Protein AF-A0A7D8YEE5-F1 (afdb_monomer_lite)

Secondary structure (DSSP, 8-state):
--SSSSSS------S-----TT--S---TTSPPP-PBPPHHHHHHHHHHHHTTT-EEEESGGGS-TTS---S-TTSSEEEE-SS-BHHHHHHHHHHHHHHHHH-HHHHHHS-B-SS-BHHHHHHHHHHHT-HHHHTTS-HHHHHHHHHHHHSSSS--

Structure (mmCIF, N/CA/C/O backbone):
data_AF-A0A7D8YEE5-F1
#
_entry.id   AF-A0A7D8YEE5-F1
#
loop_
_atom_site.group_PDB
_atom_site.id
_atom_site.type_symbol
_atom_site.label_atom_id
_atom_site.label_alt_id
_atom_site.label_comp_id
_atom_site.label_asym_id
_atom_site.label_entity_id
_atom_site.label_seq_id
_atom_site.pdbx_PDB_ins_code
_atom_site.Cartn_x
_atom_site.Cartn_y
_atom_site.Cartn_z
_atom_site.occupancy
_atom_site.B_iso_or_equiv
_atom_site.auth_seq_id
_atom_site.auth_comp_id
_atom_site.auth_asym_id
_atom_site.auth_atom_id
_atom_site.pdbx_PDB_model_num
ATOM 1 N N . ARG A 1 1 ? 32.010 22.408 -24.637 1.00 46.62 1 ARG A N 1
ATOM 2 C CA . ARG A 1 1 ? 31.631 22.014 -23.253 1.00 46.62 1 ARG A CA 1
ATOM 3 C C . ARG A 1 1 ? 30.904 20.647 -23.199 1.00 46.62 1 ARG A C 1
ATOM 5 O O . ARG A 1 1 ? 30.060 20.468 -22.341 1.00 46.62 1 ARG A O 1
ATOM 12 N N . ILE A 1 2 ? 31.243 19.676 -24.074 1.00 39.72 2 ILE A N 1
ATOM 13 C CA . ILE A 1 2 ? 30.605 18.329 -24.138 1.00 39.72 2 ILE A CA 1
ATOM 14 C C . ILE A 1 2 ? 31.649 17.182 -24.277 1.00 39.72 2 ILE A C 1
ATOM 16 O O . ILE A 1 2 ? 31.305 16.015 -24.352 1.00 39.72 2 ILE A O 1
ATOM 20 N N . ALA A 1 3 ? 32.957 17.470 -24.225 1.00 34.09 3 ALA A N 1
ATOM 21 C CA . ALA A 1 3 ? 34.006 16.475 -24.511 1.00 34.09 3 ALA A CA 1
ATOM 22 C C . ALA A 1 3 ? 34.795 15.960 -23.282 1.00 34.09 3 ALA A C 1
ATOM 24 O O . ALA A 1 3 ? 35.831 15.324 -23.446 1.00 34.09 3 ALA A O 1
ATOM 25 N N . GLN A 1 4 ? 34.349 16.221 -22.047 1.00 36.75 4 GLN A N 1
ATOM 26 C CA . GLN A 1 4 ? 35.155 15.957 -20.836 1.00 36.75 4 GLN A CA 1
ATOM 27 C C . GLN A 1 4 ? 34.534 14.998 -19.805 1.00 36.75 4 GLN A C 1
ATOM 29 O O . GLN A 1 4 ? 35.028 14.904 -18.687 1.00 36.75 4 GLN A O 1
ATOM 34 N N . LEU A 1 5 ? 33.512 14.225 -20.182 1.00 33.59 5 LEU A N 1
ATOM 35 C CA . LEU A 1 5 ? 32.863 13.242 -19.295 1.00 33.59 5 LEU A CA 1
ATOM 36 C C . LEU A 1 5 ? 32.891 11.797 -19.826 1.00 33.59 5 LEU A C 1
ATOM 38 O O . LEU A 1 5 ? 32.128 10.960 -19.369 1.00 33.59 5 LEU A O 1
ATOM 42 N N . VAL A 1 6 ? 33.797 11.477 -20.757 1.00 36.53 6 VAL A N 1
ATOM 43 C CA . VAL A 1 6 ? 33.929 10.113 -21.326 1.00 36.53 6 VAL A CA 1
ATOM 44 C C . VAL A 1 6 ? 35.190 9.379 -20.823 1.00 36.53 6 VAL A C 1
ATOM 46 O O . VAL A 1 6 ? 35.405 8.212 -21.118 1.00 36.53 6 VAL A O 1
ATOM 49 N N . LYS A 1 7 ? 36.028 10.011 -19.987 1.00 36.91 7 LYS A N 1
ATOM 50 C CA . LYS A 1 7 ? 37.359 9.481 -19.617 1.00 36.91 7 LYS A CA 1
ATOM 51 C C . LYS A 1 7 ? 37.492 8.820 -18.232 1.00 36.91 7 LYS A C 1
ATOM 53 O O . LYS A 1 7 ? 38.621 8.606 -17.804 1.00 36.91 7 LYS A O 1
ATOM 58 N N . LYS A 1 8 ? 36.402 8.482 -17.521 1.00 41.53 8 LYS A N 1
ATOM 59 C CA . LYS A 1 8 ? 36.498 7.909 -16.151 1.00 41.53 8 LYS A CA 1
ATOM 60 C C . LYS A 1 8 ? 36.079 6.441 -15.979 1.00 41.53 8 LYS A C 1
ATOM 62 O O . LYS A 1 8 ? 36.242 5.912 -14.889 1.00 41.53 8 LYS A O 1
ATOM 67 N N . PHE A 1 9 ? 35.635 5.739 -17.018 1.00 38.69 9 PHE A N 1
ATOM 68 C CA . PHE A 1 9 ? 35.327 4.307 -16.890 1.00 38.69 9 PHE A CA 1
ATOM 69 C C . PHE A 1 9 ? 35.880 3.525 -18.077 1.00 38.69 9 PHE A C 1
ATOM 71 O O . PHE A 1 9 ? 35.189 3.236 -19.046 1.00 38.69 9 PHE A O 1
ATOM 78 N N . GLY A 1 10 ? 37.173 3.215 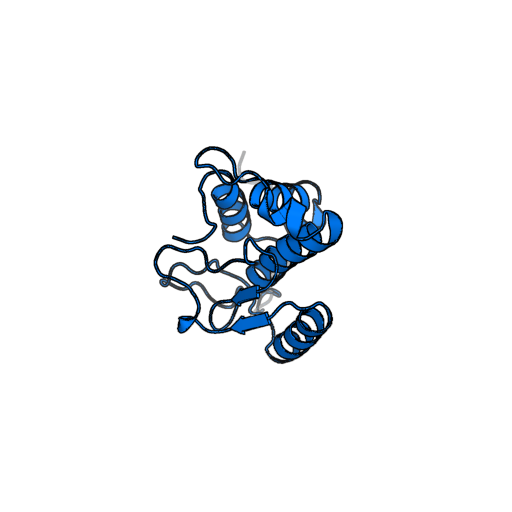-18.003 1.00 30.41 10 GLY A N 1
ATOM 79 C CA . GLY A 1 10 ? 37.789 2.251 -18.898 1.00 30.41 10 GLY A CA 1
ATOM 80 C C . GLY A 1 10 ? 37.349 0.832 -18.547 1.00 30.41 10 GLY A C 1
ATOM 81 O O . GLY A 1 10 ? 37.601 0.373 -17.437 1.00 30.41 10 GLY A O 1
ATOM 82 N N . LYS A 1 11 ? 36.745 0.136 -19.510 1.00 32.12 11 LYS A N 1
ATOM 83 C CA . LYS A 1 11 ? 37.260 -1.137 -20.038 1.00 32.12 11 LYS A CA 1
ATOM 84 C C . LYS A 1 11 ? 36.439 -1.535 -21.264 1.00 32.12 11 LYS A C 1
ATOM 86 O O . LYS A 1 11 ? 35.255 -1.828 -21.154 1.00 32.12 11 LYS A O 1
ATOM 91 N N . VAL A 1 12 ? 37.094 -1.556 -22.421 1.00 37.78 12 VAL A N 1
ATOM 92 C CA . VAL A 1 12 ? 36.654 -2.366 -23.558 1.00 37.78 12 VAL A CA 1
ATOM 93 C C . VAL A 1 12 ? 36.981 -3.813 -23.189 1.00 37.78 12 VAL A C 1
ATOM 95 O O . VAL A 1 12 ? 38.134 -4.109 -22.870 1.00 37.78 12 VAL A O 1
ATOM 98 N N . ILE A 1 13 ? 35.977 -4.686 -23.173 1.00 38.94 13 ILE A N 1
ATOM 99 C CA . ILE A 1 13 ? 36.155 -6.140 -23.103 1.00 38.94 13 ILE A CA 1
ATOM 100 C C . ILE A 1 13 ? 35.440 -6.723 -24.334 1.00 38.94 13 ILE A C 1
ATOM 102 O O . ILE A 1 13 ? 34.282 -6.364 -24.558 1.00 38.94 13 ILE A O 1
ATOM 106 N N . PRO A 1 14 ? 36.123 -7.548 -25.146 1.00 37.56 14 PRO A N 1
ATOM 107 C CA . PRO A 1 14 ? 35.550 -8.210 -26.313 1.00 37.56 14 PRO A CA 1
ATOM 108 C C . PRO A 1 14 ? 34.655 -9.378 -25.880 1.00 37.56 14 PRO A C 1
ATOM 110 O O . PRO A 1 14 ? 34.922 -10.005 -24.858 1.00 37.56 14 PRO A O 1
ATOM 113 N N . ASP A 1 15 ? 33.607 -9.635 -26.662 1.00 45.53 15 ASP A N 1
ATOM 114 C CA . ASP A 1 15 ? 32.769 -10.840 -26.675 1.00 45.53 15 ASP A CA 1
ATOM 115 C C . ASP A 1 15 ? 32.505 -11.517 -25.322 1.00 45.53 15 ASP A C 1
ATOM 117 O O . ASP A 1 15 ? 33.170 -12.459 -24.895 1.00 45.53 15 ASP A O 1
ATOM 121 N N . GLY A 1 16 ? 31.439 -11.069 -24.668 1.00 29.56 16 GLY A N 1
ATOM 122 C CA . GLY A 1 16 ? 30.861 -11.750 -23.520 1.00 29.56 16 GLY A CA 1
ATOM 123 C C . GLY A 1 16 ? 29.574 -11.055 -23.126 1.00 29.56 16 GLY A C 1
ATOM 124 O O . GLY A 1 16 ? 29.602 -9.912 -22.682 1.00 29.56 16 GLY A O 1
ATOM 125 N N . VAL A 1 17 ? 28.440 -11.724 -23.330 1.00 34.28 17 VAL A N 1
ATOM 126 C CA . VAL A 1 17 ? 27.109 -11.237 -22.951 1.00 34.28 17 VAL A CA 1
ATOM 127 C C . VAL A 1 17 ? 27.111 -10.886 -21.460 1.00 34.28 17 VAL A C 1
ATOM 129 O O . VAL A 1 17 ? 27.049 -11.759 -20.597 1.00 34.28 17 VAL A O 1
ATOM 132 N N . VAL A 1 18 ? 27.194 -9.592 -21.152 1.00 32.50 18 VAL A N 1
ATOM 133 C CA . VAL A 1 18 ? 26.968 -9.059 -19.809 1.00 32.50 18 VAL A CA 1
ATOM 134 C C . VAL A 1 18 ? 25.479 -8.765 -19.702 1.00 32.50 18 VAL A C 1
ATOM 136 O O . VAL A 1 18 ? 25.014 -7.706 -20.116 1.00 32.50 18 VAL A O 1
ATOM 139 N N . THR A 1 19 ? 24.706 -9.700 -19.152 1.00 33.75 19 THR A N 1
ATOM 140 C CA . THR A 1 19 ? 23.345 -9.391 -18.697 1.00 33.75 19 THR A CA 1
ATOM 141 C C . THR A 1 19 ? 23.425 -8.379 -17.550 1.00 33.75 19 THR A C 1
ATOM 143 O O . THR A 1 19 ? 24.061 -8.679 -16.530 1.00 33.75 19 THR A O 1
ATOM 146 N N . PRO A 1 20 ? 22.796 -7.194 -17.663 1.00 36.34 20 PRO A N 1
ATOM 147 C CA . PRO A 1 20 ? 22.734 -6.245 -16.563 1.00 36.34 20 PRO A CA 1
ATOM 148 C C . PRO A 1 20 ? 22.004 -6.879 -15.379 1.00 36.34 20 PRO A C 1
ATOM 150 O O . PRO A 1 20 ? 20.937 -7.478 -15.520 1.00 36.34 20 PRO A O 1
ATOM 153 N N . LYS A 1 21 ? 22.571 -6.729 -14.183 1.00 38.91 21 LYS A N 1
ATOM 154 C CA . LYS A 1 21 ? 21.911 -7.119 -12.940 1.00 38.91 21 LYS A CA 1
ATOM 155 C C . LYS A 1 21 ? 20.741 -6.155 -12.708 1.00 38.91 21 LYS A C 1
ATOM 157 O O . LYS A 1 21 ? 20.965 -5.014 -12.318 1.00 38.91 21 LYS A O 1
ATOM 162 N N . GLY A 1 22 ? 19.521 -6.620 -12.975 1.00 41.59 22 GLY A N 1
ATOM 163 C CA . GLY A 1 22 ? 18.290 -5.834 -12.824 1.00 41.59 22 GLY A CA 1
ATOM 164 C C . GLY A 1 22 ? 17.473 -5.669 -14.105 1.00 41.59 22 GLY A C 1
ATOM 165 O O . GLY A 1 22 ? 16.871 -4.616 -14.290 1.00 41.59 22 GLY A O 1
ATOM 166 N N . ALA A 1 23 ? 17.450 -6.674 -14.986 1.00 37.88 23 ALA A N 1
ATOM 167 C CA . ALA A 1 23 ? 16.507 -6.687 -16.097 1.00 37.88 23 ALA A CA 1
ATOM 168 C C . ALA A 1 23 ? 15.075 -6.563 -15.542 1.00 37.88 23 ALA A C 1
ATOM 170 O O . ALA A 1 23 ? 14.628 -7.385 -14.743 1.00 37.88 23 ALA A O 1
ATOM 171 N N . ALA A 1 24 ? 14.386 -5.477 -15.897 1.00 42.69 24 ALA A N 1
ATOM 172 C CA . ALA A 1 24 ? 12.943 -5.410 -15.754 1.00 42.69 24 ALA A CA 1
ATOM 173 C C . ALA A 1 24 ? 12.379 -6.499 -16.670 1.00 42.69 24 ALA A C 1
ATOM 175 O O . ALA A 1 24 ? 12.593 -6.440 -17.878 1.00 42.69 24 ALA A O 1
ATOM 176 N N . ASP A 1 25 ? 11.733 -7.512 -16.096 1.00 42.47 25 ASP A N 1
ATOM 177 C CA . ASP A 1 25 ? 11.399 -8.719 -16.859 1.00 42.47 25 ASP A CA 1
ATOM 178 C C . ASP A 1 25 ? 10.321 -8.486 -17.928 1.00 42.47 25 ASP A C 1
ATOM 180 O O . ASP A 1 25 ? 10.151 -9.331 -18.796 1.00 42.47 25 ASP A O 1
ATOM 184 N N . PHE A 1 26 ? 9.612 -7.351 -17.927 1.00 41.69 26 PHE A N 1
ATOM 185 C CA . PHE A 1 26 ? 8.571 -7.070 -18.918 1.00 41.69 26 PHE A CA 1
ATOM 186 C C . PHE A 1 26 ? 8.430 -5.567 -19.190 1.00 41.69 26 PHE A C 1
ATOM 188 O O . PHE A 1 26 ? 8.256 -4.778 -18.261 1.00 41.69 26 PHE A O 1
ATOM 195 N N . VAL A 1 27 ? 8.444 -5.187 -20.470 1.00 40.22 27 VAL A N 1
ATOM 196 C CA . VAL A 1 27 ? 7.755 -3.992 -20.979 1.00 40.22 27 VAL A CA 1
ATOM 197 C C . VAL A 1 27 ? 6.533 -4.535 -21.708 1.00 40.22 27 VAL A C 1
ATOM 199 O O . VAL A 1 27 ? 6.667 -5.122 -22.776 1.00 40.22 27 VAL A O 1
ATOM 202 N N . ASP A 1 28 ? 5.362 -4.446 -21.086 1.00 41.28 28 ASP A N 1
ATOM 203 C CA . ASP A 1 28 ? 4.133 -5.017 -21.634 1.00 41.28 28 ASP A CA 1
ATOM 204 C C . ASP A 1 28 ? 3.207 -3.897 -22.130 1.00 41.28 28 ASP A C 1
ATOM 206 O O . ASP A 1 28 ? 2.919 -2.940 -21.408 1.00 41.28 28 ASP A O 1
ATOM 210 N N . MET A 1 29 ? 2.715 -4.045 -23.363 1.00 35.62 29 MET A N 1
ATOM 211 C CA . MET A 1 29 ? 1.690 -3.195 -23.977 1.00 35.62 29 MET A CA 1
ATOM 212 C C . MET A 1 29 ? 0.315 -3.301 -23.276 1.00 35.62 29 MET A C 1
ATOM 214 O O . MET A 1 29 ? -0.620 -2.611 -23.671 1.00 35.62 29 MET A O 1
ATOM 218 N N . SER A 1 30 ? 0.180 -4.115 -22.223 1.00 48.91 30 SER A N 1
ATOM 219 C CA . SER A 1 30 ? -1.027 -4.270 -21.392 1.00 48.91 30 SER A CA 1
ATOM 220 C C . SER A 1 30 ? -1.263 -3.173 -20.340 1.00 48.91 30 SER A C 1
ATOM 222 O O . SER A 1 30 ? -2.188 -3.285 -19.534 1.00 48.91 30 SER A O 1
ATOM 224 N N . GLY A 1 31 ? -0.429 -2.125 -20.295 1.00 53.03 31 GLY A N 1
ATOM 225 C CA . GLY A 1 31 ? -0.535 -1.057 -19.288 1.00 53.03 31 GLY A CA 1
ATOM 226 C C . GLY A 1 31 ? 0.040 -1.431 -17.914 1.00 53.03 31 GLY A C 1
ATOM 227 O O . GLY A 1 31 ? -0.250 -0.777 -16.910 1.00 53.03 31 GLY A O 1
ATOM 228 N N . ARG A 1 32 ? 0.858 -2.489 -17.837 1.00 62.31 32 ARG A N 1
ATOM 229 C CA . ARG A 1 32 ? 1.566 -2.890 -16.611 1.00 62.31 32 ARG A CA 1
ATOM 230 C C . ARG A 1 32 ? 2.856 -2.088 -16.447 1.00 62.31 32 ARG A C 1
ATOM 232 O O . ARG A 1 32 ? 3.655 -1.982 -17.369 1.00 62.31 32 ARG A O 1
ATOM 239 N N . VAL A 1 33 ? 3.085 -1.579 -15.235 1.00 62.22 33 VAL A N 1
ATOM 240 C CA . VAL A 1 33 ? 4.326 -0.871 -14.887 1.00 62.22 33 VAL A CA 1
ATOM 241 C C . VAL A 1 33 ? 5.513 -1.852 -14.946 1.00 62.22 33 VAL A C 1
ATOM 243 O O . VAL A 1 33 ? 5.498 -2.844 -14.200 1.00 62.22 33 VAL A O 1
ATOM 246 N N . PRO A 1 34 ? 6.550 -1.594 -15.769 1.00 61.78 34 PRO A N 1
ATOM 247 C CA . PRO A 1 34 ? 7.725 -2.454 -15.865 1.00 61.78 34 PRO A CA 1
ATOM 248 C C . PRO A 1 34 ? 8.362 -2.685 -14.496 1.00 61.78 34 PRO A C 1
ATOM 250 O O . PRO A 1 34 ? 8.613 -1.747 -13.734 1.00 61.78 34 PRO A O 1
ATOM 253 N N . SER A 1 35 ? 8.595 -3.942 -14.131 1.00 68.50 35 SER A N 1
ATOM 254 C CA . SER A 1 35 ? 9.120 -4.299 -12.810 1.00 68.50 35 SER A CA 1
ATOM 255 C C . SER A 1 35 ? 9.565 -5.757 -12.749 1.00 68.50 35 SER A C 1
ATOM 257 O O . SER A 1 35 ? 9.162 -6.582 -13.565 1.00 68.50 35 SER A O 1
ATOM 259 N N . THR A 1 36 ? 10.379 -6.089 -11.747 1.00 82.19 36 THR A N 1
ATOM 260 C CA . THR A 1 36 ? 10.640 -7.484 -11.384 1.00 82.19 36 THR A CA 1
ATOM 261 C C . THR A 1 36 ? 9.352 -8.135 -10.885 1.00 82.19 36 THR A C 1
ATOM 263 O O . THR A 1 36 ? 8.637 -7.551 -10.062 1.00 82.19 36 THR A O 1
ATOM 266 N N . LEU A 1 37 ? 9.078 -9.360 -11.332 1.00 85.44 37 LEU A N 1
ATOM 267 C CA . LEU A 1 37 ? 7.931 -10.133 -10.864 1.00 85.44 37 LEU A CA 1
ATOM 268 C C . LEU A 1 37 ? 8.100 -10.576 -9.405 1.00 85.44 37 LEU A C 1
ATOM 270 O O . LEU A 1 37 ? 9.209 -10.790 -8.894 1.00 85.44 37 LEU A O 1
ATOM 274 N N . TYR A 1 38 ? 6.977 -10.696 -8.705 1.00 85.25 38 TYR A N 1
ATOM 275 C CA . TYR A 1 38 ? 6.934 -11.239 -7.358 1.00 85.25 38 TYR A CA 1
ATOM 276 C C . TYR A 1 38 ? 6.895 -12.768 -7.416 1.00 85.25 38 TYR A C 1
ATOM 278 O O . TYR A 1 38 ? 6.027 -13.367 -8.042 1.00 85.25 38 TYR A O 1
ATOM 286 N N . ASP A 1 39 ? 7.863 -13.390 -6.749 1.00 88.38 39 ASP A N 1
ATOM 287 C CA . ASP A 1 39 ? 8.050 -14.842 -6.714 1.00 88.38 39 ASP A CA 1
ATOM 288 C C . ASP A 1 39 ? 6.806 -15.591 -6.193 1.00 88.38 39 ASP A C 1
ATOM 290 O O . ASP A 1 39 ? 6.223 -15.227 -5.166 1.00 88.38 39 ASP A O 1
ATOM 294 N N . SER A 1 40 ? 6.422 -16.675 -6.871 1.00 82.81 40 SER A N 1
ATOM 295 C CA . SER A 1 40 ? 5.216 -17.451 -6.548 1.00 82.81 40 SER A CA 1
ATOM 296 C C . SER A 1 40 ? 5.302 -18.131 -5.178 1.00 82.81 40 SER A C 1
ATOM 298 O O . SER A 1 40 ? 4.324 -18.151 -4.426 1.00 82.81 40 SER A O 1
ATOM 300 N N . ALA A 1 41 ? 6.486 -18.598 -4.768 1.00 86.94 41 ALA A N 1
ATOM 301 C CA . ALA A 1 41 ? 6.677 -19.145 -3.427 1.00 86.94 41 ALA A CA 1
ATOM 302 C C . ALA A 1 41 ? 6.549 -18.060 -2.337 1.00 86.94 41 ALA A C 1
ATOM 304 O O . ALA A 1 41 ? 6.073 -18.340 -1.228 1.00 86.94 41 ALA A O 1
ATOM 305 N N . LYS A 1 42 ? 6.929 -16.805 -2.625 1.00 91.38 42 LYS A N 1
ATOM 306 C CA . LYS A 1 42 ? 6.641 -15.647 -1.757 1.00 91.38 42 LYS A CA 1
ATOM 307 C C . LYS A 1 42 ? 5.144 -15.339 -1.695 1.00 91.38 42 LYS A C 1
ATOM 309 O O . LYS A 1 42 ? 4.691 -14.994 -0.604 1.00 91.38 42 LYS A O 1
ATOM 314 N N . LEU A 1 43 ? 4.376 -15.505 -2.778 1.00 91.25 43 LEU A N 1
ATOM 315 C CA . LEU A 1 43 ? 2.916 -15.303 -2.755 1.00 91.25 43 LEU A CA 1
ATOM 316 C C . LEU A 1 43 ? 2.226 -16.236 -1.756 1.00 91.25 43 LEU A C 1
ATOM 318 O O . LEU A 1 43 ? 1.473 -15.759 -0.913 1.00 91.25 43 LEU A O 1
ATOM 322 N N . GLY A 1 44 ? 2.564 -17.529 -1.736 1.00 92.69 44 GLY A N 1
ATOM 323 C CA . GLY A 1 44 ? 1.989 -18.455 -0.748 1.00 92.69 44 GLY A CA 1
ATOM 324 C C . GLY A 1 44 ? 2.348 -18.102 0.707 1.00 92.69 44 GLY A C 1
ATOM 325 O O . GLY A 1 44 ? 1.574 -18.338 1.637 1.00 92.69 44 GLY A O 1
ATOM 326 N N . ARG A 1 45 ? 3.520 -17.493 0.946 1.00 95.50 45 ARG A N 1
ATOM 327 C CA . ARG A 1 45 ? 3.870 -16.955 2.277 1.00 95.50 45 ARG A CA 1
ATOM 328 C C . ARG A 1 45 ? 3.077 -15.694 2.612 1.00 95.50 45 ARG A C 1
ATOM 330 O O . ARG A 1 45 ? 2.684 -15.531 3.768 1.00 95.50 45 ARG A O 1
ATOM 337 N N . LEU A 1 46 ? 2.869 -14.823 1.629 1.00 95.31 46 LEU A N 1
ATOM 338 C CA . LEU A 1 46 ? 2.081 -13.604 1.766 1.00 95.31 46 LEU A CA 1
ATOM 339 C C . LEU A 1 46 ? 0.624 -13.930 2.103 1.00 95.31 46 LEU A C 1
ATOM 341 O O . LEU A 1 46 ? 0.099 -13.383 3.069 1.00 95.31 46 LEU A O 1
ATOM 345 N N . GLU A 1 47 ? 0.016 -14.875 1.390 1.00 96.00 47 GLU A N 1
ATOM 346 C CA . GLU A 1 47 ? -1.342 -15.358 1.649 1.00 96.00 47 GLU A CA 1
ATOM 347 C C . GLU A 1 47 ? -1.505 -15.810 3.105 1.00 96.00 47 GLU A C 1
ATOM 349 O O . GLU A 1 47 ? -2.340 -15.279 3.835 1.00 96.00 47 GLU A O 1
ATOM 354 N N . ARG A 1 48 ? -0.635 -16.707 3.590 1.00 96.81 48 ARG A N 1
ATOM 355 C CA . ARG A 1 48 ? -0.663 -17.156 4.996 1.00 96.81 48 ARG A CA 1
ATOM 356 C C . ARG A 1 48 ? -0.437 -16.013 5.986 1.00 96.81 48 ARG A C 1
ATOM 358 O O . ARG A 1 48 ? -1.000 -16.007 7.081 1.00 96.81 48 ARG A O 1
ATOM 365 N N . TYR A 1 49 ? 0.431 -15.062 5.647 1.00 96.62 49 TYR A N 1
ATOM 366 C CA . TYR A 1 49 ? 0.720 -13.908 6.496 1.00 96.62 49 TYR A CA 1
ATOM 367 C C . TYR A 1 49 ? -0.495 -12.984 6.659 1.00 96.62 49 TYR A C 1
ATOM 369 O O . TYR A 1 49 ? -0.762 -12.554 7.789 1.00 96.62 49 TYR A O 1
ATOM 377 N N . LEU A 1 50 ? -1.210 -12.722 5.564 1.00 96.56 50 LEU A N 1
ATOM 378 C CA . LEU A 1 50 ? -2.434 -11.924 5.514 1.00 96.56 50 LEU A CA 1
ATOM 379 C C . LEU A 1 50 ? -3.613 -12.667 6.159 1.00 96.56 50 LEU A C 1
ATOM 381 O O . LEU A 1 50 ? -4.290 -12.102 7.018 1.00 96.56 50 LEU A O 1
ATOM 385 N N . GLY A 1 51 ? -3.784 -13.956 5.855 1.00 96.81 51 GLY A N 1
ATOM 386 C CA . GLY A 1 51 ? -4.870 -14.787 6.380 1.00 96.81 51 GLY A CA 1
ATOM 387 C C . GLY A 1 51 ? -4.870 -14.882 7.906 1.00 96.81 51 GLY A C 1
ATOM 388 O O . GLY A 1 51 ? -5.905 -14.688 8.538 1.00 96.81 51 GLY A O 1
ATOM 389 N N . ARG A 1 52 ? -3.693 -15.028 8.536 1.00 96.94 52 ARG A N 1
ATOM 390 C CA . ARG A 1 52 ? -3.552 -14.975 10.011 1.00 96.94 52 ARG A CA 1
ATOM 391 C C . ARG A 1 52 ? -4.001 -13.655 10.640 1.00 96.94 52 ARG A C 1
ATOM 393 O O . ARG A 1 52 ? -4.152 -13.578 11.852 1.00 96.94 52 ARG A O 1
ATOM 400 N N . ARG A 1 53 ? -4.150 -12.607 9.835 1.00 95.25 53 ARG A N 1
ATOM 401 C CA . ARG A 1 53 ? -4.588 -11.273 10.252 1.00 95.25 53 ARG A CA 1
ATOM 402 C C . ARG A 1 53 ? -5.952 -10.928 9.673 1.00 95.25 53 ARG A C 1
ATOM 404 O O . ARG A 1 53 ? -6.289 -9.751 9.616 1.00 95.25 53 ARG A O 1
ATOM 411 N N . GLY A 1 54 ? -6.711 -11.936 9.238 1.00 95.00 54 GLY A N 1
ATOM 412 C CA . GLY A 1 54 ? -8.064 -11.794 8.715 1.00 95.00 54 GLY A CA 1
ATOM 413 C C . GLY A 1 54 ? -8.133 -10.990 7.421 1.00 95.00 54 GLY A C 1
ATOM 414 O O . GLY A 1 54 ? -9.073 -10.213 7.270 1.00 95.00 54 GLY A O 1
ATOM 415 N N . VAL A 1 55 ? -7.114 -11.093 6.561 1.00 96.44 55 VAL A N 1
ATOM 416 C CA . VAL A 1 55 ? -7.094 -10.488 5.223 1.00 96.44 55 VAL A CA 1
ATOM 417 C C . VAL A 1 55 ? -7.008 -11.590 4.173 1.00 96.44 55 VAL A C 1
ATOM 419 O O . VAL A 1 55 ? -6.077 -12.396 4.199 1.00 96.44 55 VAL A O 1
ATOM 422 N N . THR A 1 56 ? -7.949 -11.608 3.234 1.00 96.31 56 THR A N 1
ATOM 423 C CA . THR A 1 56 ? -7.968 -12.557 2.114 1.00 96.31 56 THR A CA 1
ATOM 424 C C . THR A 1 56 ? -7.138 -12.024 0.951 1.00 96.31 56 THR A C 1
ATOM 426 O O . THR A 1 56 ? -7.395 -10.925 0.464 1.00 96.31 56 THR A O 1
ATOM 429 N N . LEU A 1 57 ? -6.165 -12.805 0.478 1.00 94.88 57 LEU A N 1
ATOM 430 C CA . LEU A 1 57 ? -5.437 -12.510 -0.756 1.00 94.88 57 LEU A CA 1
ATOM 431 C C . LEU A 1 57 ? -6.166 -13.146 -1.947 1.00 94.88 57 LEU A C 1
ATOM 433 O O . LEU A 1 57 ? -6.438 -14.342 -1.922 1.00 94.88 57 LEU A O 1
ATOM 437 N N . LYS A 1 58 ? -6.456 -12.363 -2.986 1.00 93.00 58 LYS A N 1
ATOM 438 C CA . LYS A 1 58 ? -6.972 -12.837 -4.277 1.00 93.00 58 LYS A CA 1
ATOM 439 C C . LYS A 1 58 ? -5.946 -12.507 -5.355 1.00 93.00 58 LYS A C 1
ATOM 441 O O . LYS A 1 58 ? -5.539 -11.352 -5.461 1.00 93.00 58 LYS A O 1
ATOM 446 N N . VAL A 1 59 ? -5.508 -13.504 -6.119 1.00 90.81 59 VAL A N 1
ATOM 447 C CA . VAL A 1 59 ? -4.537 -13.320 -7.207 1.00 90.81 59 VAL A CA 1
ATOM 448 C C . VAL A 1 59 ? -5.153 -13.830 -8.496 1.00 90.81 59 VAL A C 1
ATOM 450 O O . VAL A 1 59 ? -5.524 -14.996 -8.558 1.00 90.81 59 VAL A O 1
ATOM 453 N N . GLY A 1 60 ? -5.259 -12.959 -9.490 1.00 88.19 60 GLY A N 1
ATOM 454 C CA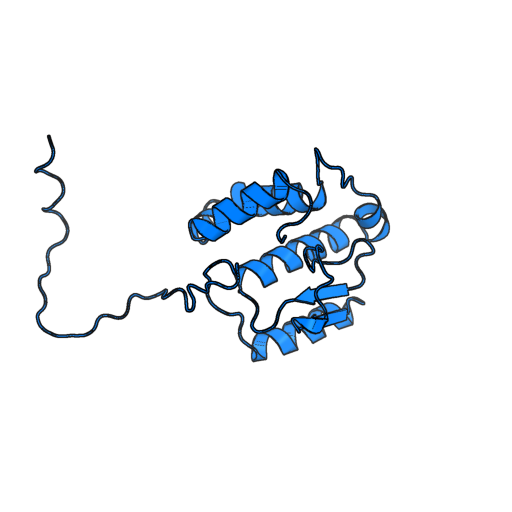 . GLY A 1 60 ? -5.898 -13.264 -10.765 1.00 88.19 60 GLY A CA 1
ATOM 455 C C . GLY A 1 60 ? -6.450 -11.998 -11.402 1.00 88.19 60 GLY A C 1
ATOM 456 O O . GLY A 1 60 ? -6.970 -11.122 -10.705 1.00 88.19 60 GLY A O 1
ATOM 457 N N . ASP A 1 61 ? -6.307 -11.880 -12.718 1.00 83.94 61 ASP A N 1
ATOM 458 C CA . ASP A 1 61 ? -6.834 -10.737 -13.470 1.00 83.94 61 ASP A CA 1
ATOM 459 C C . ASP A 1 61 ? -8.374 -10.692 -13.398 1.00 83.94 61 ASP A C 1
ATOM 461 O O . ASP A 1 61 ? -8.953 -9.611 -13.366 1.00 83.94 61 ASP A O 1
ATOM 465 N N . GLU A 1 62 ? -9.029 -11.844 -13.233 1.00 85.31 62 GLU A N 1
ATOM 466 C CA . GLU A 1 62 ? -10.473 -12.008 -13.028 1.00 85.31 62 GLU A CA 1
ATOM 467 C C . GLU A 1 62 ? -11.005 -11.400 -11.720 1.00 85.31 62 GLU A C 1
ATOM 469 O O . GLU A 1 62 ? -12.209 -11.191 -11.575 1.00 85.31 62 GLU A O 1
ATOM 474 N N . PHE A 1 63 ? -10.129 -11.121 -10.749 1.00 84.88 63 PHE A N 1
ATOM 475 C CA . PHE A 1 63 ? -10.518 -10.512 -9.474 1.00 84.88 63 PHE A CA 1
ATOM 476 C C . PHE A 1 63 ? -10.383 -8.991 -9.471 1.00 84.88 63 PH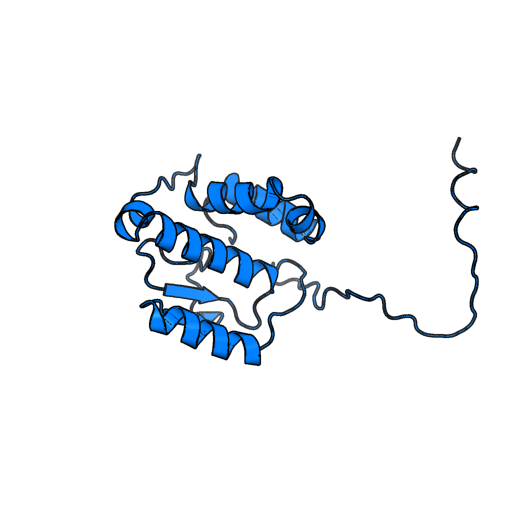E A C 1
ATOM 478 O O . PHE A 1 63 ? -10.779 -8.355 -8.491 1.00 84.88 63 PHE A O 1
ATOM 485 N N . VAL A 1 64 ? -9.812 -8.409 -10.526 1.00 75.75 64 VAL A N 1
ATOM 486 C CA . VAL A 1 64 ? -9.650 -6.962 -10.665 1.00 75.75 64 VAL A CA 1
ATOM 487 C C . VAL A 1 64 ? -10.941 -6.391 -11.250 1.00 75.75 64 VAL A C 1
ATOM 489 O O . VAL A 1 64 ? -11.263 -6.710 -12.389 1.00 75.75 64 VAL A O 1
ATOM 492 N N . PRO A 1 65 ? -11.703 -5.572 -10.504 1.00 64.12 65 PRO A N 1
ATOM 493 C CA . PRO A 1 65 ? -12.955 -5.034 -11.024 1.00 64.12 65 PRO A CA 1
ATOM 494 C C . PRO A 1 65 ? -12.703 -4.042 -12.170 1.00 64.12 65 PRO A C 1
ATOM 496 O O . PRO A 1 65 ? -11.729 -3.286 -12.131 1.00 64.12 65 PRO A O 1
ATOM 499 N N . ASP A 1 66 ? -13.610 -4.003 -13.148 1.00 58.69 66 ASP A N 1
ATOM 500 C CA . ASP A 1 66 ? -13.546 -3.067 -14.275 1.00 58.69 66 ASP A CA 1
ATOM 501 C C . ASP A 1 66 ? -13.524 -1.611 -13.794 1.00 58.69 66 ASP A C 1
ATOM 503 O O . ASP A 1 66 ? -14.345 -1.192 -12.974 1.00 58.69 66 ASP A O 1
ATOM 507 N N . GLY A 1 67 ? -12.552 -0.835 -14.282 1.00 51.12 67 GLY A N 1
ATOM 508 C CA . GLY A 1 67 ? -12.347 0.560 -13.879 1.00 51.12 67 GLY A CA 1
ATOM 509 C C . GLY A 1 67 ? -11.961 0.753 -12.407 1.00 51.12 67 GLY A C 1
ATOM 510 O O . GLY A 1 67 ? -11.894 1.891 -11.939 1.00 51.12 67 GLY A O 1
ATOM 511 N N . ALA A 1 68 ? -11.711 -0.330 -11.664 1.00 52.91 68 ALA A N 1
ATOM 512 C CA . ALA A 1 68 ? -11.229 -0.287 -10.295 1.00 52.91 68 ALA A CA 1
ATOM 513 C C . ALA A 1 68 ? -9.749 -0.649 -10.245 1.00 52.91 68 ALA A C 1
ATOM 515 O O . ALA A 1 68 ? -9.268 -1.552 -10.928 1.00 52.91 68 ALA A O 1
ATOM 516 N N . ALA A 1 69 ? -9.023 -0.009 -9.333 1.00 51.78 69 ALA A N 1
ATOM 517 C CA . ALA A 1 69 ? -7.586 -0.195 -9.257 1.00 51.78 69 ALA A CA 1
ATOM 518 C C . ALA A 1 69 ? -7.119 -1.549 -8.676 1.00 51.78 69 ALA A C 1
ATOM 520 O O . ALA A 1 69 ? -5.942 -1.709 -8.376 1.00 51.78 69 ALA A O 1
ATOM 521 N N . GLY A 1 70 ? -8.030 -2.512 -8.490 1.00 59.91 70 GLY A N 1
ATOM 522 C CA . GLY A 1 70 ? -7.808 -3.756 -7.745 1.00 59.91 70 GLY A CA 1
ATOM 523 C C . GLY A 1 70 ? -6.919 -3.614 -6.498 1.00 59.91 70 GLY A C 1
ATOM 524 O O . GLY A 1 70 ? -5.909 -4.310 -6.450 1.00 59.91 70 GLY A O 1
ATOM 525 N N . PRO A 1 71 ? -7.237 -2.743 -5.515 1.00 76.88 71 PRO A N 1
ATOM 526 C CA . PRO A 1 71 ? -6.335 -2.467 -4.404 1.00 76.88 71 PRO A CA 1
ATOM 527 C C . PRO A 1 71 ? -6.757 -3.177 -3.110 1.00 76.88 71 PRO A C 1
ATOM 529 O O . PRO A 1 71 ? -7.824 -3.796 -3.010 1.00 76.88 71 PRO A O 1
ATOM 532 N N . PHE A 1 72 ? -5.921 -3.052 -2.085 1.00 89.25 72 PHE A N 1
ATOM 533 C CA . PHE A 1 72 ? -6.270 -3.349 -0.702 1.00 89.25 72 PHE A CA 1
ATOM 534 C C . PHE A 1 72 ? -7.614 -2.698 -0.337 1.00 89.25 72 PHE A C 1
ATOM 536 O O . PHE A 1 72 ? -7.828 -1.498 -0.528 1.00 89.25 72 PHE A O 1
ATOM 543 N N . SER A 1 73 ? -8.552 -3.503 0.158 1.00 88.75 73 SER A N 1
ATOM 544 C CA . SER A 1 73 ? -9.947 -3.093 0.270 1.00 88.75 73 SER A CA 1
ATOM 545 C C . SER A 1 73 ? -10.155 -2.016 1.332 1.00 88.75 73 SER A C 1
ATOM 547 O O . SER A 1 73 ? -9.459 -1.942 2.347 1.00 88.75 73 SER A O 1
ATOM 549 N N . ARG A 1 74 ? -11.162 -1.162 1.114 1.00 88.56 74 ARG A N 1
ATOM 550 C CA . ARG A 1 74 ? -11.482 -0.039 2.008 1.00 88.56 74 ARG A CA 1
ATOM 551 C C . ARG A 1 74 ? -11.806 -0.484 3.437 1.00 88.56 74 ARG A C 1
ATOM 553 O O . ARG A 1 74 ? -11.440 0.203 4.383 1.00 88.56 74 ARG A O 1
ATOM 560 N N . ASP A 1 75 ? -12.473 -1.619 3.589 1.00 88.56 75 ASP A N 1
ATOM 561 C CA . ASP A 1 75 ? -12.781 -2.256 4.877 1.00 88.56 75 ASP A CA 1
ATOM 562 C C . ASP A 1 75 ? -11.572 -2.999 5.492 1.00 88.56 75 ASP A C 1
ATOM 564 O O . ASP A 1 75 ? -11.620 -3.447 6.638 1.00 88.56 75 ASP A O 1
ATOM 568 N N . GLY A 1 76 ? -10.467 -3.113 4.749 1.00 89.94 76 GLY A N 1
ATOM 569 C CA . GLY A 1 76 ? -9.225 -3.744 5.174 1.00 89.94 76 GLY A CA 1
ATOM 570 C C . GLY A 1 76 ? -9.299 -5.263 5.320 1.00 89.94 76 GLY A C 1
ATOM 571 O O . GLY A 1 76 ? -8.537 -5.824 6.111 1.00 89.94 76 GLY A O 1
ATOM 572 N N . THR A 1 77 ? -10.220 -5.921 4.613 1.00 92.12 77 THR A N 1
ATOM 573 C CA . THR A 1 77 ? -10.468 -7.372 4.696 1.00 92.12 77 THR A CA 1
ATOM 574 C C . THR A 1 77 ? -9.886 -8.166 3.531 1.00 92.12 77 THR A C 1
ATOM 576 O O . THR A 1 77 ? -9.760 -9.386 3.627 1.00 92.12 77 THR A O 1
ATOM 579 N N . SER A 1 78 ? -9.492 -7.517 2.437 1.00 93.19 78 SER A N 1
ATOM 580 C CA . SER A 1 78 ? -8.958 -8.208 1.268 1.00 93.19 78 SER A CA 1
ATOM 581 C C . SER A 1 78 ? -7.872 -7.420 0.547 1.00 93.19 78 SER A C 1
ATOM 583 O O . SER A 1 78 ? -7.782 -6.199 0.637 1.00 93.19 78 SER A O 1
ATOM 585 N N . MET A 1 79 ? -7.018 -8.155 -0.154 1.00 93.19 79 MET A N 1
ATOM 586 C CA . MET A 1 79 ? -6.004 -7.640 -1.063 1.00 93.19 79 MET A CA 1
ATOM 587 C C . MET A 1 79 ? -6.178 -8.358 -2.394 1.00 93.19 79 MET A C 1
ATOM 589 O O . MET A 1 79 ? -6.194 -9.589 -2.425 1.00 93.19 79 MET A O 1
ATOM 593 N N . VAL A 1 80 ? -6.303 -7.598 -3.476 1.00 91.00 80 VAL A N 1
ATOM 594 C CA . VAL A 1 80 ? -6.373 -8.133 -4.836 1.00 91.00 80 VAL A CA 1
ATOM 595 C C . VAL A 1 80 ? -5.052 -7.840 -5.537 1.00 91.00 80 VAL A C 1
ATOM 597 O O . VAL A 1 80 ? -4.495 -6.759 -5.393 1.00 91.00 80 VAL A O 1
ATOM 600 N N . LEU A 1 81 ? -4.525 -8.815 -6.269 1.00 87.88 81 LEU A N 1
ATOM 601 C CA . LEU A 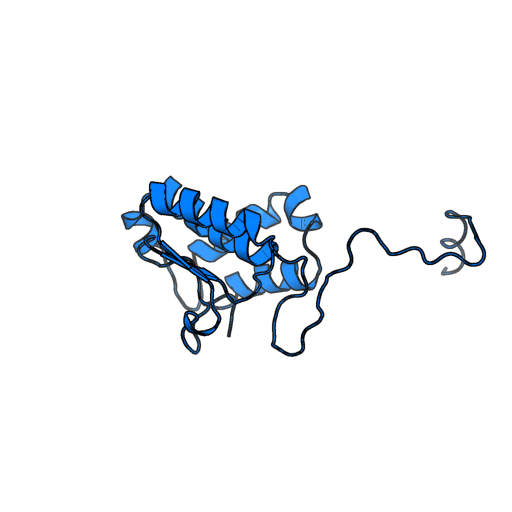1 81 ? -3.359 -8.663 -7.131 1.00 87.88 81 LEU A CA 1
ATOM 602 C C . LEU A 1 81 ? -3.672 -9.264 -8.503 1.00 87.88 81 LEU A C 1
ATOM 604 O O . LEU A 1 81 ? -4.282 -10.327 -8.597 1.00 87.88 81 LEU A O 1
ATOM 608 N N . ARG A 1 82 ? -3.200 -8.614 -9.568 1.00 86.44 82 ARG A N 1
ATOM 609 C CA . ARG A 1 82 ? -3.220 -9.176 -10.928 1.00 86.44 82 ARG A CA 1
ATOM 610 C C . ARG A 1 82 ? -2.401 -10.464 -11.023 1.00 86.44 82 ARG A C 1
ATOM 612 O O . ARG A 1 82 ? -1.499 -10.695 -10.208 1.00 86.44 82 ARG A O 1
ATOM 619 N N . SER A 1 83 ? -2.663 -11.259 -12.056 1.00 86.25 83 SER A N 1
ATOM 620 C CA . SER A 1 83 ? -1.836 -12.422 -12.399 1.00 86.25 83 SER A CA 1
ATOM 621 C C . SER A 1 83 ? -0.386 -11.989 -12.634 1.00 86.25 83 SER A C 1
ATOM 623 O O . SER A 1 83 ? -0.145 -10.985 -13.305 1.00 86.25 83 SER A O 1
ATOM 625 N N . ASN A 1 84 ? 0.588 -12.748 -12.120 1.00 84.12 84 ASN A N 1
ATOM 626 C CA . ASN A 1 84 ? 2.022 -12.412 -12.172 1.00 84.12 84 ASN A CA 1
ATOM 627 C C . ASN A 1 84 ? 2.318 -10.990 -11.646 1.00 84.12 84 ASN A C 1
ATOM 629 O O . ASN A 1 84 ? 2.747 -10.118 -12.407 1.00 84.12 84 ASN A O 1
ATOM 633 N N . PRO A 1 85 ? 2.058 -10.713 -10.356 1.00 85.88 85 PRO A N 1
ATOM 634 C CA . PRO A 1 85 ? 2.144 -9.359 -9.840 1.00 85.88 85 PRO A CA 1
ATOM 635 C C . PRO A 1 85 ? 3.589 -8.859 -9.776 1.00 85.88 85 PRO A C 1
ATOM 637 O O . PRO A 1 85 ? 4.505 -9.556 -9.345 1.00 85.88 85 PRO A O 1
ATOM 640 N N . ALA A 1 86 ? 3.768 -7.595 -10.145 1.00 85.62 86 ALA A N 1
ATOM 641 C CA . ALA A 1 86 ? 4.978 -6.812 -9.932 1.00 85.62 86 ALA A CA 1
ATOM 642 C C . ALA A 1 86 ? 5.371 -6.740 -8.447 1.00 85.62 86 ALA A C 1
ATOM 644 O O . ALA A 1 86 ? 4.507 -6.489 -7.601 1.00 85.62 86 ALA A O 1
ATOM 645 N N . GLN A 1 87 ? 6.666 -6.822 -8.108 1.00 86.00 87 GLN A N 1
ATOM 646 C CA . GLN A 1 87 ? 7.107 -6.640 -6.714 1.00 86.00 87 GLN A CA 1
ATOM 647 C C . GLN A 1 87 ? 6.690 -5.288 -6.144 1.00 86.00 87 GLN A C 1
ATOM 649 O O . GLN A 1 87 ? 6.200 -5.216 -5.017 1.00 86.00 87 GLN A O 1
ATOM 654 N N . TYR A 1 88 ? 6.830 -4.242 -6.956 1.00 86.06 88 TYR A N 1
ATOM 655 C CA . TYR A 1 88 ? 6.389 -2.897 -6.620 1.00 86.06 88 TYR A CA 1
ATOM 656 C C . TYR A 1 88 ? 4.905 -2.863 -6.221 1.00 86.06 88 TYR A C 1
ATOM 658 O O . TYR A 1 88 ? 4.574 -2.319 -5.171 1.00 86.06 88 TYR A O 1
ATOM 666 N N . LYS A 1 89 ? 4.021 -3.516 -6.991 1.00 85.38 89 LYS A N 1
ATOM 667 C CA . LYS A 1 89 ? 2.580 -3.562 -6.691 1.00 85.38 89 LYS A CA 1
ATOM 668 C C . LYS A 1 89 ? 2.294 -4.323 -5.400 1.00 85.38 89 LYS A C 1
ATOM 670 O O . LYS A 1 89 ? 1.548 -3.834 -4.563 1.00 85.38 89 LYS A O 1
ATOM 675 N N . VAL A 1 90 ? 2.958 -5.456 -5.168 1.00 89.44 90 VAL A N 1
ATOM 676 C CA . VAL A 1 90 ? 2.812 -6.189 -3.898 1.00 89.44 90 VAL A CA 1
ATOM 677 C C . VAL A 1 90 ? 3.220 -5.329 -2.699 1.00 89.44 90 VAL A C 1
ATOM 679 O O . VAL A 1 90 ? 2.550 -5.336 -1.668 1.00 89.44 90 VAL A O 1
ATOM 682 N N . TRP A 1 91 ? 4.318 -4.581 -2.804 1.00 88.69 91 TRP A N 1
ATOM 683 C CA . TRP A 1 91 ? 4.772 -3.704 -1.721 1.00 88.69 91 TRP A CA 1
ATOM 684 C C . TRP A 1 91 ? 3.879 -2.481 -1.522 1.00 88.69 91 TRP A C 1
ATOM 686 O O . TRP A 1 91 ? 3.691 -2.055 -0.379 1.00 88.69 91 TRP A O 1
ATOM 696 N N . HIS A 1 92 ? 3.322 -1.947 -2.607 1.00 89.19 92 HIS A N 1
ATOM 697 C CA . HIS A 1 92 ? 2.334 -0.878 -2.571 1.00 89.19 92 HIS A CA 1
ATOM 698 C C . HIS A 1 92 ? 1.101 -1.327 -1.769 1.00 89.19 92 HIS A C 1
ATOM 700 O O . HIS A 1 92 ? 0.805 -0.744 -0.726 1.00 89.19 92 HIS A O 1
ATOM 706 N N . GLU A 1 93 ? 0.479 -2.452 -2.134 1.00 91.12 93 GLU A N 1
ATOM 707 C CA . GLU A 1 93 ? -0.698 -2.967 -1.416 1.00 91.12 93 GLU A CA 1
ATOM 708 C C . GLU A 1 93 ? -0.389 -3.374 0.034 1.00 91.12 93 GLU A C 1
ATOM 710 O O . GLU A 1 93 ? -1.186 -3.168 0.953 1.00 91.12 93 GLU A O 1
ATOM 715 N N . LEU A 1 94 ? 0.809 -3.905 0.293 1.00 92.94 94 LEU A N 1
ATOM 716 C CA . LEU A 1 94 ? 1.262 -4.176 1.660 1.00 92.94 94 LEU A CA 1
ATOM 717 C C . LEU A 1 94 ? 1.396 -2.908 2.510 1.00 92.94 94 LEU A C 1
ATOM 719 O O . LEU A 1 94 ? 1.275 -2.988 3.736 1.00 92.94 94 LEU A O 1
ATOM 723 N N . SER A 1 95 ? 1.662 -1.755 1.900 1.00 92.50 95 SER A N 1
ATOM 724 C CA . SER A 1 95 ? 1.733 -0.476 2.609 1.00 92.50 95 SER A CA 1
ATOM 725 C C . SER A 1 95 ? 0.341 -0.019 3.045 1.00 92.50 95 SER A C 1
ATOM 727 O O . SER A 1 95 ? 0.177 0.348 4.209 1.00 92.50 95 SER A O 1
ATOM 729 N N . HIS A 1 96 ? -0.678 -0.180 2.195 1.00 93.94 96 HIS A N 1
ATOM 730 C CA . HIS A 1 96 ? -2.086 0.017 2.570 1.00 93.94 96 HIS A CA 1
ATOM 731 C C . HIS A 1 96 ? -2.515 -0.895 3.720 1.00 93.94 96 HIS A C 1
ATOM 733 O O . HIS A 1 96 ? -3.090 -0.436 4.709 1.00 93.94 96 HIS A O 1
ATOM 739 N N . PHE A 1 97 ? -2.148 -2.175 3.652 1.00 95.19 97 PHE A N 1
ATOM 740 C CA . PHE A 1 97 ? -2.388 -3.121 4.740 1.00 95.19 97 PHE A CA 1
ATOM 741 C C . PHE A 1 97 ? -1.730 -2.681 6.059 1.00 95.19 97 PHE A C 1
ATOM 743 O O . PHE A 1 97 ? -2.359 -2.697 7.117 1.00 95.19 97 PHE A O 1
ATOM 750 N N . ARG A 1 98 ? -0.461 -2.264 6.027 1.00 94.75 98 ARG A N 1
ATOM 751 C CA . ARG A 1 98 ? 0.246 -1.783 7.227 1.00 94.75 98 ARG A CA 1
ATOM 752 C C . ARG A 1 98 ? -0.368 -0.503 7.780 1.00 94.75 98 ARG A C 1
ATOM 754 O O . ARG A 1 98 ? -0.441 -0.358 8.999 1.00 94.75 98 ARG A O 1
ATOM 761 N N . HIS A 1 99 ? -0.826 0.390 6.908 1.00 95.38 99 HIS A N 1
ATOM 762 C CA . HIS A 1 99 ? -1.552 1.586 7.310 1.00 95.38 99 HIS A CA 1
ATOM 763 C C . HIS A 1 99 ? -2.826 1.200 8.068 1.00 95.38 99 HIS A C 1
ATOM 765 O O . HIS A 1 99 ? -3.016 1.653 9.196 1.00 95.38 99 HIS A O 1
ATOM 771 N N . SER A 1 100 ? -3.634 0.283 7.527 1.00 95.88 100 SER A N 1
ATOM 772 C CA . SER A 1 100 ? -4.875 -0.162 8.172 1.00 95.88 100 SER A CA 1
ATOM 773 C C . SER A 1 100 ? -4.642 -0.885 9.503 1.00 95.88 100 SER A C 1
ATOM 775 O O . SER A 1 100 ? -5.410 -0.702 10.444 1.00 95.88 100 SER A O 1
ATOM 777 N N . GLN A 1 101 ? -3.551 -1.645 9.633 1.00 95.81 101 GLN A N 1
ATOM 778 C CA . GLN A 1 101 ? -3.126 -2.225 10.913 1.00 95.81 101 GLN A CA 1
ATOM 779 C C . GLN A 1 101 ? -2.728 -1.156 11.935 1.00 95.81 101 GLN A C 1
ATOM 781 O O . GLN A 1 101 ? -3.021 -1.311 13.116 1.00 95.81 101 GLN A O 1
ATOM 786 N N . LYS A 1 102 ? -2.063 -0.081 11.496 1.00 96.38 102 LYS A N 1
ATOM 787 C CA . LYS A 1 102 ? -1.569 0.978 12.382 1.00 96.38 102 LYS A CA 1
ATOM 788 C C . LYS A 1 102 ? -2.695 1.835 12.957 1.00 96.38 102 LYS A C 1
ATOM 790 O O . LYS A 1 102 ? -2.643 2.165 14.135 1.00 96.38 102 LYS A O 1
ATOM 795 N N . ILE A 1 103 ? -3.672 2.219 12.136 1.00 96.19 103 ILE A N 1
ATOM 796 C CA . ILE A 1 103 ? -4.757 3.124 12.560 1.00 96.19 103 ILE A CA 1
ATOM 797 C C . ILE A 1 103 ? -6.050 2.389 12.931 1.00 96.19 103 ILE A C 1
ATOM 799 O O . ILE A 1 103 ? -6.979 2.999 13.448 1.00 96.19 103 ILE A O 1
ATOM 803 N N . GLY A 1 104 ? -6.113 1.080 12.680 1.00 95.94 104 GLY A N 1
ATOM 804 C CA . GLY A 1 104 ? -7.322 0.278 12.811 1.00 95.94 104 GLY A CA 1
ATOM 805 C C . GLY A 1 104 ? -8.165 0.293 11.533 1.00 95.94 104 GLY A C 1
ATOM 806 O O . GLY A 1 104 ? -8.270 1.300 10.831 1.00 95.94 104 GLY A O 1
ATOM 807 N N . ARG A 1 105 ? -8.800 -0.847 11.230 1.00 93.56 105 ARG A N 1
ATOM 808 C CA . ARG A 1 105 ? -9.606 -1.033 10.009 1.00 93.56 105 ARG A CA 1
ATOM 809 C C . ARG A 1 105 ? -10.750 -0.031 9.901 1.00 93.56 105 ARG A C 1
ATOM 811 O O . ARG A 1 105 ? -10.988 0.516 8.830 1.00 93.56 105 ARG A O 1
ATOM 818 N N . GLU A 1 106 ? -11.422 0.243 11.017 1.00 94.94 106 GLU A N 1
ATOM 819 C CA . GLU A 1 106 ? -12.527 1.197 11.053 1.00 94.94 106 GLU A CA 1
ATOM 820 C C . GLU A 1 106 ? -12.057 2.605 10.663 1.00 94.94 106 GLU A C 1
ATOM 822 O O . GLU A 1 106 ? -12.626 3.211 9.753 1.00 94.94 106 GLU A O 1
ATOM 827 N N . ALA A 1 107 ? -10.976 3.097 11.274 1.00 96.19 107 ALA A N 1
ATOM 828 C CA . ALA A 1 107 ? -10.409 4.398 10.933 1.00 96.19 107 ALA A CA 1
ATOM 829 C C . ALA A 1 107 ? -9.924 4.437 9.475 1.00 96.19 107 ALA A C 1
ATOM 831 O O . ALA A 1 107 ? -10.212 5.388 8.750 1.00 96.19 107 ALA A O 1
ATOM 832 N N . TYR A 1 108 ? -9.269 3.371 9.008 1.00 94.69 108 TYR A N 1
ATOM 833 C CA . TYR A 1 108 ? -8.814 3.252 7.622 1.00 94.69 108 TYR A CA 1
ATOM 834 C C . TYR A 1 108 ? -9.963 3.316 6.606 1.00 94.69 108 TYR A C 1
ATOM 836 O O . TYR A 1 108 ? -9.855 3.981 5.566 1.00 94.69 108 TYR A O 1
ATOM 844 N N . SER A 1 109 ? -11.097 2.687 6.917 1.00 91.19 109 SER A N 1
ATOM 845 C CA . SER A 1 109 ? -12.295 2.724 6.070 1.00 91.19 109 SER A CA 1
ATOM 846 C C . SER A 1 109 ? -12.912 4.122 5.969 1.00 91.19 109 SER A C 1
ATOM 848 O O . SER A 1 109 ? -13.501 4.473 4.942 1.00 91.19 109 SER A O 1
ATOM 850 N N . LYS A 1 110 ? -12.715 4.954 6.995 1.00 92.75 110 LYS A N 1
ATOM 851 C CA . LYS A 1 110 ? -13.217 6.330 7.077 1.00 92.75 110 LYS A CA 1
ATOM 852 C C . LYS A 1 110 ? -12.263 7.366 6.474 1.00 92.75 110 LYS A C 1
ATOM 854 O O . LYS A 1 110 ? -12.659 8.518 6.334 1.00 92.75 110 LYS A O 1
ATOM 859 N N . LEU A 1 111 ? -11.045 6.975 6.083 1.00 90.62 111 LEU A N 1
ATOM 860 C CA . LEU A 1 111 ? -10.093 7.896 5.458 1.00 90.62 111 LEU A CA 1
ATOM 861 C C . LEU A 1 111 ? -10.670 8.554 4.184 1.00 90.62 111 LEU A C 1
ATOM 863 O O . LEU A 1 111 ? -11.305 7.850 3.384 1.00 90.62 111 LEU A O 1
ATOM 867 N N . PRO A 1 112 ? -10.405 9.859 3.965 1.00 88.94 112 PRO A N 1
ATOM 868 C CA . PRO A 1 112 ? -10.825 10.580 2.767 1.00 88.94 112 PRO A CA 1
ATOM 869 C C . PRO A 1 112 ? -10.313 9.928 1.479 1.00 88.94 112 PRO A C 1
ATOM 871 O O . PRO A 1 112 ? -9.139 9.570 1.376 1.00 88.94 112 PRO A O 1
ATOM 874 N N . ARG A 1 113 ? -11.219 9.774 0.511 1.00 85.38 113 ARG A N 1
ATOM 875 C CA . ARG A 1 113 ? -10.974 9.235 -0.836 1.00 85.38 113 ARG A CA 1
ATOM 876 C C . ARG A 1 113 ? -11.839 10.020 -1.830 1.00 85.38 113 ARG A C 1
ATOM 878 O O . ARG A 1 113 ? -12.859 9.518 -2.295 1.00 85.38 113 ARG A O 1
ATOM 885 N N . THR A 1 114 ? -11.510 11.291 -2.030 1.00 80.25 114 THR A N 1
ATOM 886 C CA . THR A 1 114 ? -12.188 12.218 -2.951 1.00 80.25 114 THR A CA 1
ATOM 887 C C . THR A 1 114 ? -11.389 12.364 -4.245 1.00 80.25 114 THR A C 1
ATOM 889 O O . THR A 1 114 ? -10.281 11.843 -4.347 1.00 80.25 114 THR A O 1
ATOM 892 N N . LEU A 1 115 ? -11.953 13.059 -5.243 1.00 70.75 115 LEU A N 1
ATOM 893 C CA . LEU A 1 115 ? -11.273 13.296 -6.526 1.00 70.75 115 LEU A CA 1
ATOM 894 C C . LEU A 1 115 ? -9.982 14.094 -6.352 1.00 70.75 115 LEU A C 1
ATOM 896 O O . LEU A 1 115 ? -9.007 13.807 -7.036 1.00 70.75 115 LEU A O 1
ATOM 900 N N . ASP A 1 116 ? -9.981 15.017 -5.395 1.00 76.12 116 ASP A N 1
ATOM 901 C CA . ASP A 1 116 ? -8.859 15.919 -5.142 1.00 76.12 116 ASP A CA 1
ATOM 902 C C . ASP A 1 116 ? -7.886 15.386 -4.081 1.00 76.12 116 ASP A C 1
ATOM 904 O O . ASP A 1 116 ? -6.799 15.933 -3.914 1.00 76.12 116 ASP A O 1
ATOM 908 N N . PHE A 1 117 ? -8.270 14.353 -3.317 1.00 81.75 117 PHE A N 1
ATOM 909 C CA . PHE A 1 117 ? -7.431 13.831 -2.242 1.00 81.75 117 PHE A CA 1
ATOM 910 C C . PHE A 1 117 ? -7.747 12.383 -1.855 1.00 81.75 117 PHE A C 1
ATOM 912 O O . PHE A 1 117 ? -8.861 12.038 -1.449 1.00 81.75 117 PHE A O 1
ATOM 919 N N . ASN A 1 118 ? -6.717 11.538 -1.868 1.00 86.44 118 ASN A N 1
ATOM 920 C CA . ASN A 1 118 ? -6.803 10.142 -1.457 1.00 86.44 118 ASN A CA 1
ATOM 921 C C . ASN A 1 118 ? -5.793 9.852 -0.337 1.00 86.44 118 ASN A C 1
ATOM 923 O O . ASN A 1 118 ? -4.625 9.565 -0.589 1.00 86.44 118 ASN A O 1
ATOM 927 N N . ALA A 1 119 ? -6.247 9.925 0.917 1.00 89.31 119 ALA A N 1
ATOM 928 C CA . ALA A 1 119 ? -5.384 9.810 2.096 1.00 89.31 119 ALA A CA 1
ATOM 929 C C . ALA A 1 119 ? -4.598 8.481 2.181 1.00 89.31 119 ALA A C 1
ATOM 931 O O . ALA A 1 119 ? -3.422 8.513 2.552 1.00 89.31 119 ALA A O 1
ATOM 932 N N . PRO A 1 120 ? -5.183 7.308 1.860 1.00 90.12 120 PRO A N 1
ATOM 933 C CA . PRO A 1 120 ? -4.413 6.072 1.751 1.00 90.12 120 PRO A CA 1
ATOM 934 C C . PRO A 1 120 ? -3.268 6.147 0.741 1.00 90.12 120 PRO A C 1
ATOM 936 O O . PRO A 1 120 ? -2.167 5.711 1.064 1.00 90.12 120 PRO A O 1
ATOM 939 N N . GLU A 1 121 ? -3.509 6.697 -0.450 1.00 89.00 121 GLU A N 1
ATOM 940 C CA . GLU A 1 121 ? -2.480 6.793 -1.494 1.00 89.00 121 GLU A CA 1
ATOM 941 C C . GLU A 1 121 ? -1.401 7.804 -1.124 1.00 89.00 121 GLU A C 1
ATOM 943 O O . GLU A 1 121 ? -0.216 7.498 -1.253 1.00 89.00 121 GLU A O 1
ATOM 948 N N . GLN A 1 122 ? -1.791 8.946 -0.545 1.00 90.44 122 GLN A N 1
ATOM 949 C CA . GLN A 1 122 ? -0.845 9.922 -0.003 1.00 90.44 122 GLN A CA 1
ATOM 950 C C . GLN A 1 122 ? 0.080 9.274 1.029 1.00 90.44 122 GLN A C 1
ATOM 952 O O . GLN A 1 122 ? 1.290 9.454 0.978 1.00 90.44 122 GLN A O 1
ATOM 957 N N . HIS A 1 123 ? -0.460 8.441 1.922 1.00 92.38 123 HIS A N 1
ATOM 958 C CA . HIS A 1 123 ? 0.359 7.729 2.898 1.00 92.38 123 HIS A CA 1
ATOM 959 C C . HIS A 1 123 ? 1.398 6.806 2.244 1.00 92.38 123 HIS A C 1
ATOM 961 O O . HIS A 1 123 ? 2.539 6.732 2.705 1.00 92.38 123 HIS A O 1
ATOM 967 N N . VAL A 1 124 ? 1.019 6.072 1.193 1.00 90.75 124 VAL A N 1
ATOM 968 C CA . VAL A 1 124 ? 1.955 5.196 0.475 1.00 9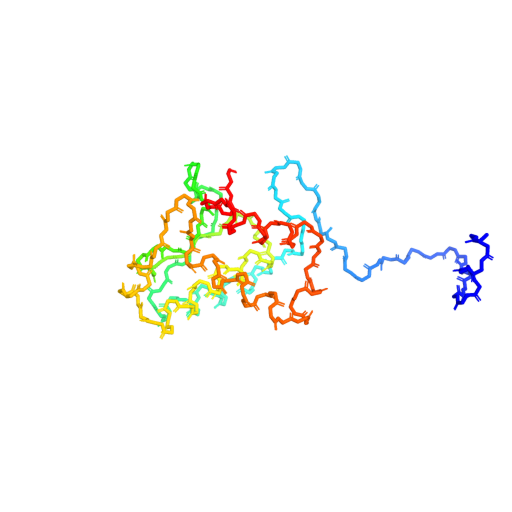0.75 124 VAL A CA 1
ATOM 969 C C . VAL A 1 124 ? 3.012 6.018 -0.256 1.00 90.75 124 VAL A C 1
ATOM 971 O O . VAL A 1 124 ? 4.192 5.665 -0.194 1.00 90.75 124 VAL A O 1
ATOM 974 N N . PHE A 1 125 ? 2.616 7.122 -0.887 1.00 90.50 125 PHE A N 1
ATOM 975 C CA . PHE A 1 125 ? 3.533 8.058 -1.526 1.00 90.50 125 PHE A CA 1
ATOM 976 C C . PHE A 1 125 ? 4.547 8.621 -0.523 1.00 90.50 125 PHE A C 1
ATOM 978 O O . PHE A 1 125 ? 5.749 8.443 -0.718 1.00 90.50 125 PHE A O 1
ATOM 985 N N . ASP A 1 126 ? 4.087 9.151 0.612 1.00 90.88 126 ASP A N 1
ATOM 986 C CA . ASP A 1 126 ? 4.946 9.696 1.667 1.00 90.88 126 ASP A CA 1
ATOM 987 C C . ASP A 1 126 ? 5.933 8.644 2.201 1.00 90.88 126 ASP A C 1
ATOM 989 O O . ASP A 1 126 ? 7.086 8.954 2.505 1.00 90.88 126 ASP A O 1
ATOM 993 N N . LEU A 1 127 ? 5.511 7.377 2.321 1.00 89.81 127 LEU A N 1
ATOM 994 C CA . LEU A 1 127 ? 6.377 6.268 2.747 1.00 89.81 127 LEU A CA 1
ATOM 995 C C . LEU A 1 127 ? 7.483 5.925 1.739 1.00 89.81 127 LEU A C 1
ATOM 997 O O . LEU A 1 127 ? 8.502 5.337 2.138 1.00 89.81 127 LEU A O 1
ATOM 1001 N N . LEU A 1 128 ? 7.252 6.193 0.455 1.00 87.62 128 LEU A N 1
ATOM 1002 C CA . LEU A 1 128 ? 8.208 5.976 -0.625 1.00 87.62 128 LEU A CA 1
ATOM 1003 C C . LEU A 1 128 ? 9.136 7.184 -0.759 1.00 87.62 128 LEU A C 1
ATOM 1005 O O . LEU A 1 128 ? 10.351 7.002 -0.692 1.00 87.62 128 LEU A O 1
ATOM 1009 N N . GLU A 1 129 ? 8.574 8.385 -0.891 1.00 87.44 129 GLU A N 1
ATOM 1010 C CA . GLU A 1 129 ? 9.294 9.635 -1.153 1.00 87.44 129 GLU A CA 1
ATOM 1011 C C . GLU A 1 129 ? 10.219 10.022 0.007 1.00 87.44 129 GLU A C 1
ATOM 1013 O O . GLU A 1 129 ? 11.401 10.296 -0.204 1.00 87.44 129 GLU A O 1
ATOM 1018 N N . ASN A 1 130 ? 9.753 9.912 1.258 1.00 88.94 130 ASN A N 1
ATOM 1019 C CA . ASN A 1 130 ? 10.567 10.249 2.434 1.00 88.94 130 ASN A CA 1
ATOM 1020 C C . ASN A 1 130 ? 11.678 9.226 2.736 1.00 88.94 130 ASN A C 1
ATOM 1022 O O . ASN A 1 130 ? 12.391 9.336 3.736 1.00 88.94 130 ASN A O 1
ATOM 1026 N N . SER A 1 131 ? 11.844 8.200 1.900 1.00 88.38 131 SER A N 1
ATOM 1027 C CA . SER A 1 131 ? 12.922 7.227 2.019 1.00 88.38 131 SER A CA 1
ATOM 1028 C C . SER A 1 131 ? 13.742 7.193 0.731 1.00 88.38 131 SER A C 1
ATOM 1030 O O . SER A 1 131 ? 13.406 6.427 -0.172 1.00 88.38 131 SER A O 1
ATOM 1032 N N . PRO A 1 132 ? 14.889 7.901 0.661 1.00 85.81 132 PRO A N 1
ATOM 1033 C CA . PRO A 1 132 ? 15.742 7.907 -0.531 1.00 85.81 132 PRO A CA 1
ATOM 1034 C C . PRO A 1 132 ? 16.113 6.4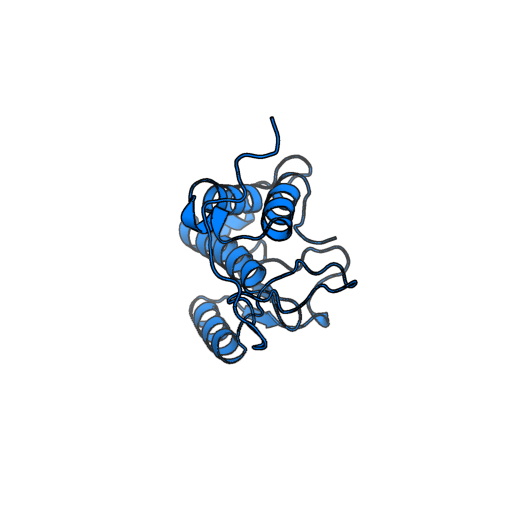98 -1.004 1.00 85.81 132 PRO A C 1
ATOM 1036 O O . PRO A 1 132 ? 16.170 6.220 -2.196 1.00 85.81 132 PRO A O 1
ATOM 1039 N N . ARG A 1 133 ? 16.300 5.563 -0.063 1.00 87.88 133 ARG A N 1
ATOM 1040 C CA . ARG A 1 133 ? 16.547 4.151 -0.374 1.00 87.88 133 ARG A CA 1
ATOM 1041 C C . ARG A 1 133 ? 15.376 3.489 -1.106 1.00 87.88 133 ARG A C 1
ATOM 1043 O O . ARG A 1 133 ? 15.622 2.706 -2.017 1.00 87.88 133 ARG A O 1
ATOM 1050 N N . ARG A 1 134 ? 14.132 3.721 -0.674 1.00 83.56 134 ARG A N 1
ATOM 1051 C CA . ARG A 1 134 ? 12.945 3.133 -1.318 1.00 83.56 134 ARG A CA 1
ATOM 1052 C C . ARG A 1 134 ? 12.658 3.839 -2.632 1.00 83.56 134 ARG A C 1
ATOM 1054 O O . ARG A 1 134 ? 12.520 3.157 -3.640 1.00 83.56 134 ARG A O 1
ATOM 1061 N N . TRP A 1 135 ? 12.666 5.169 -2.632 1.00 85.69 135 TRP A N 1
ATOM 1062 C CA . TRP A 1 135 ? 12.430 5.977 -3.823 1.00 85.69 135 TRP A CA 1
ATOM 1063 C C . TRP A 1 135 ? 13.399 5.640 -4.960 1.00 85.69 135 TRP A C 1
ATOM 1065 O O . TRP A 1 135 ? 12.972 5.309 -6.063 1.00 85.69 135 TRP A O 1
ATOM 1075 N N . ASN A 1 136 ? 14.703 5.593 -4.675 1.00 85.06 136 ASN A N 1
ATOM 1076 C CA . ASN A 1 136 ? 15.729 5.304 -5.684 1.00 85.06 136 ASN A CA 1
ATOM 1077 C C . ASN A 1 136 ? 15.790 3.824 -6.094 1.00 85.06 136 ASN A C 1
ATOM 1079 O O . ASN A 1 136 ? 16.522 3.479 -7.017 1.00 85.06 136 ASN A O 1
ATOM 1083 N N . SER A 1 137 ? 15.062 2.938 -5.404 1.00 83.94 137 SER A N 1
ATOM 1084 C CA . SER A 1 137 ? 14.907 1.541 -5.834 1.00 83.94 137 SER A CA 1
ATOM 1085 C C . SER A 1 137 ? 13.796 1.355 -6.869 1.00 83.94 137 SER A C 1
ATOM 1087 O O . SER A 1 137 ? 13.711 0.289 -7.476 1.00 83.94 137 SER A O 1
ATOM 1089 N N . LEU A 1 138 ? 12.959 2.377 -7.064 1.00 84.50 138 LEU A N 1
ATOM 1090 C CA . LEU A 1 138 ? 11.929 2.398 -8.090 1.00 84.50 138 LEU A CA 1
ATOM 1091 C C . LEU A 1 138 ? 12.528 2.850 -9.423 1.00 84.50 138 LEU A C 1
ATOM 1093 O O . LEU A 1 138 ? 13.369 3.749 -9.457 1.00 84.50 138 LEU A O 1
ATOM 1097 N N . ASN A 1 139 ? 12.073 2.258 -10.527 1.00 84.44 139 ASN A N 1
ATOM 1098 C CA . ASN A 1 139 ? 12.360 2.814 -11.849 1.00 84.44 139 ASN A CA 1
ATOM 1099 C C . ASN A 1 139 ? 11.472 4.041 -12.128 1.00 84.44 139 ASN A C 1
ATOM 1101 O O . ASN A 1 139 ? 10.548 4.343 -11.369 1.00 84.44 139 ASN A O 1
ATOM 1105 N N . PHE A 1 140 ? 11.756 4.744 -13.225 1.00 83.19 140 PHE A N 1
ATOM 1106 C CA . PHE A 1 140 ? 11.024 5.953 -13.601 1.00 83.19 140 PHE A CA 1
ATOM 1107 C C . PHE A 1 140 ? 9.505 5.726 -13.663 1.00 83.19 140 PHE A C 1
ATOM 1109 O O . PHE A 1 140 ? 8.755 6.473 -13.040 1.00 83.19 140 PHE A O 1
ATOM 1116 N N . ASP A 1 141 ? 9.050 4.651 -14.311 1.00 80.62 141 ASP A N 1
ATOM 1117 C CA . ASP A 1 141 ? 7.619 4.361 -14.465 1.00 80.62 141 ASP A CA 1
ATOM 1118 C C . ASP A 1 141 ? 6.929 4.079 -13.124 1.00 80.62 141 ASP A C 1
ATOM 1120 O O . ASP A 1 141 ? 5.789 4.480 -12.913 1.00 80.62 141 ASP A O 1
ATOM 1124 N N . GLN A 1 142 ? 7.612 3.430 -12.179 1.00 83.94 142 GLN A N 1
ATOM 1125 C CA . GLN A 1 142 ? 7.098 3.175 -10.828 1.00 83.94 142 GLN A CA 1
ATOM 1126 C C . GLN A 1 142 ? 7.017 4.452 -9.986 1.00 83.94 142 GLN A C 1
ATOM 1128 O O . GLN A 1 142 ? 6.091 4.605 -9.183 1.00 83.94 142 GLN A O 1
ATOM 1133 N N . GLN A 1 143 ? 7.965 5.375 -10.158 1.00 84.94 143 GLN A N 1
ATOM 1134 C CA . GLN A 1 143 ? 7.909 6.692 -9.521 1.00 84.94 143 GLN A CA 1
ATOM 1135 C C . GLN A 1 143 ? 6.752 7.514 -10.094 1.00 84.94 143 GLN A C 1
ATOM 1137 O O . GLN A 1 143 ? 5.913 7.982 -9.327 1.00 84.94 143 GLN A O 1
ATOM 1142 N N . GLN A 1 144 ? 6.643 7.606 -11.424 1.00 83.12 144 GLN A N 1
ATOM 1143 C CA . GLN A 1 144 ? 5.535 8.294 -12.101 1.00 83.12 144 GLN A CA 1
ATOM 1144 C C . GLN A 1 144 ? 4.184 7.693 -11.730 1.00 83.12 144 GLN A C 1
ATOM 1146 O O . GLN A 1 144 ? 3.234 8.412 -11.438 1.00 83.12 144 GLN A O 1
ATOM 1151 N N . HIS A 1 145 ? 4.108 6.369 -11.655 1.00 81.00 145 HIS A N 1
ATOM 1152 C CA . HIS A 1 145 ? 2.919 5.687 -11.186 1.00 81.00 145 HIS A CA 1
ATOM 1153 C C . HIS A 1 145 ? 2.567 6.084 -9.740 1.00 81.00 145 HIS A C 1
ATOM 1155 O O . HIS A 1 145 ? 1.416 6.419 -9.471 1.00 81.00 145 HIS A O 1
ATOM 1161 N N . SER A 1 146 ? 3.543 6.109 -8.822 1.00 83.12 146 SER A N 1
ATOM 1162 C CA . SER A 1 146 ? 3.322 6.529 -7.425 1.00 83.12 146 SER A CA 1
ATOM 1163 C C . SER A 1 146 ? 2.829 7.977 -7.318 1.00 83.12 146 SER A C 1
ATOM 1165 O O . SER A 1 146 ? 1.987 8.260 -6.474 1.00 83.12 146 SER A O 1
ATOM 1167 N N . ILE A 1 147 ? 3.311 8.872 -8.185 1.00 82.38 147 ILE A N 1
ATOM 1168 C CA . ILE A 1 147 ? 2.831 10.260 -8.291 1.00 82.38 147 ILE A CA 1
ATOM 1169 C C . ILE A 1 147 ? 1.396 10.282 -8.840 1.00 82.38 147 ILE A C 1
ATOM 1171 O O . ILE A 1 147 ? 0.504 10.885 -8.254 1.00 82.38 147 ILE A O 1
ATOM 1175 N N . SER A 1 148 ? 1.114 9.534 -9.907 1.00 78.06 148 SER A N 1
ATOM 1176 C CA . SER A 1 148 ? -0.228 9.499 -10.503 1.00 78.06 148 SER A CA 1
ATOM 1177 C C . SER A 1 148 ? -1.312 8.993 -9.539 1.00 78.06 148 SER A C 1
ATOM 1179 O O . SER A 1 148 ? -2.466 9.401 -9.642 1.00 78.06 148 SER A O 1
ATOM 1181 N N . CYS A 1 149 ? -0.942 8.136 -8.581 1.00 76.62 149 CYS A N 1
ATOM 1182 C CA . CYS A 1 149 ? -1.825 7.611 -7.538 1.00 76.62 149 CYS A CA 1
ATOM 1183 C C . CYS A 1 149 ? -2.354 8.674 -6.569 1.00 76.62 149 CYS A C 1
ATOM 1185 O O . CYS A 1 149 ? -3.438 8.499 -6.012 1.00 76.62 149 CYS A O 1
ATOM 1187 N N . ILE A 1 150 ? -1.587 9.744 -6.333 1.00 79.00 150 ILE A N 1
ATOM 1188 C CA . ILE A 1 150 ? -2.022 10.862 -5.483 1.00 79.00 150 ILE A CA 1
ATOM 1189 C C . ILE A 1 150 ? -2.774 11.924 -6.292 1.00 79.00 150 ILE A C 1
ATOM 1191 O O . ILE A 1 150 ? -3.637 12.602 -5.747 1.00 79.00 150 ILE A O 1
ATOM 1195 N N . GLU A 1 151 ? -2.508 12.018 -7.598 1.00 68.44 151 GLU A N 1
ATOM 1196 C CA . GLU A 1 151 ? -3.174 12.951 -8.517 1.00 68.44 151 GLU A CA 1
ATOM 1197 C C . GLU A 1 151 ? -4.515 12.426 -9.058 1.00 68.44 151 GLU A C 1
ATOM 1199 O O . GLU A 1 151 ? -5.343 13.200 -9.542 1.00 68.44 151 GLU A O 1
ATOM 1204 N N . ARG A 1 152 ? -4.745 11.106 -9.029 1.00 61.81 152 ARG A N 1
ATOM 1205 C CA . ARG A 1 152 ? -5.964 10.461 -9.541 1.00 61.81 152 ARG A CA 1
ATOM 1206 C C . ARG A 1 152 ? -6.448 9.390 -8.574 1.00 61.81 152 ARG A C 1
ATOM 1208 O O . ARG A 1 152 ? -5.667 8.563 -8.114 1.00 61.81 152 ARG A O 1
ATOM 1215 N N . ILE A 1 153 ? -7.761 9.330 -8.331 1.00 55.28 153 ILE A N 1
ATOM 1216 C CA . ILE A 1 153 ? -8.350 8.201 -7.600 1.00 55.28 153 ILE A CA 1
ATOM 1217 C C . ILE A 1 153 ? -8.073 6.909 -8.377 1.00 55.28 153 ILE A C 1
ATOM 1219 O O . ILE A 1 153 ? -8.649 6.687 -9.440 1.00 55.28 153 ILE A O 1
ATOM 1223 N N . GLY A 1 154 ? -7.240 6.044 -7.802 1.00 53.59 154 GLY A N 1
ATOM 1224 C CA . GLY A 1 154 ? -7.015 4.688 -8.284 1.00 53.59 154 GLY A CA 1
ATOM 1225 C C . GLY A 1 154 ? -5.790 4.586 -9.185 1.00 53.59 154 GLY A C 1
ATOM 1226 O O . GLY A 1 154 ? -5.828 4.935 -10.360 1.00 53.59 154 GLY A O 1
ATOM 1227 N N . CYS A 1 155 ? -4.724 4.018 -8.625 1.00 51.69 155 CYS A N 1
ATOM 1228 C CA . CYS A 1 155 ? -3.458 3.596 -9.238 1.00 51.69 155 CYS A CA 1
ATOM 1229 C C . CYS A 1 155 ? -3.564 2.591 -10.413 1.00 51.69 155 CYS A C 1
ATOM 1231 O O . CYS A 1 155 ? -2.666 1.778 -10.640 1.00 51.69 155 CYS A O 1
ATOM 1233 N N . PHE A 1 156 ? -4.690 2.547 -11.108 1.00 43.78 156 PHE A N 1
ATOM 1234 C CA . PHE A 1 156 ? -4.994 1.676 -12.234 1.00 43.78 156 PHE A CA 1
ATOM 1235 C C . PHE A 1 156 ? -6.297 2.211 -12.835 1.00 43.78 156 PHE A C 1
ATOM 1237 O O . PHE A 1 156 ? -7.319 2.272 -12.149 1.00 43.78 156 PHE A O 1
ATOM 1244 N N . ARG A 1 157 ? -6.226 2.619 -14.100 1.00 36.53 157 ARG A N 1
ATOM 1245 C CA . ARG A 1 157 ? -7.389 2.772 -14.971 1.00 36.53 157 ARG A CA 1
ATOM 1246 C C . ARG A 1 157 ? -7.510 1.535 -15.840 1.00 36.53 157 ARG A C 1
ATOM 1248 O O . ARG A 1 157 ? -6.440 0.998 -16.210 1.00 36.53 157 ARG A O 1
#

Foldseek 3Di:
DPPPPPPDDDDDDPDDDDDDPAPQPDPDPPPDQRADFDDPVVVVVVQVVQVVVQEHEAEAPVQADVVAQQAQDLLNRYHYAYHRHHPLRVVLRVQLNVVCVVVPSVVSSVADQDQQADPSLVSSLCVQVVDPVNVVVDDPSSNVLSVVVGNGRHSHD

Radius of gyration: 18.88 Å; chains: 1; bounding box: 51×41×40 Å

pLDDT: mean 75.37, std 21.5, range [29.56, 96.94]

Sequence (157 aa):
RIAQLVKKFGKVIPDGVVTPKGAADFVDMSGRVPSTLYDSAKLGRLERYLGRRGVTLKVGDEFVPDGAAGPFSRDGTSMVLRSNPAQYKVWHELSHFRHSQKIGREAYSKLPRTLDFNAPEQHVFDLLENSPRRWNSLNFDQQQHSISCIERIGCFR